Protein AF-A0A1A8QMN6-F1 (afdb_monomer)

Solvent-accessible surface area (backbone atoms only — not comparable to full-atom values): 5888 Å² total; per-residue (Å²): 118,50,73,66,52,45,100,84,66,49,68,53,93,74,78,41,60,30,78,70,98,62,76,68,51,35,44,33,40,38,95,79,24,39,41,38,32,19,57,36,27,39,39,33,19,32,71,66,48,69,42,74,75,46,75,47,79,43,82,63,33,36,42,45,80,48,93,54,98,47,44,38,32,43,34,37,36,43,62,92,42,85,84,57,81,68,48,79,40,82,75,51,66,46,76,44,82,49,80,57,136

Organism: NCBI:txid451742

Mean predicted aligned error: 7.2 Å

Foldseek 3Di:
DDWDADPVRHGDPLTLDADDPAPWFWWFDDPQWIWTFDQFWIFIAHDSRPRTPDIDGHPQKGWDFDDDDFWGKIWIDGPVCPPDDIDIDTDGTTPDIDGDD

pLDDT: mean 83.18, std 11.39, range [50.19, 96.38]

Secondary structure (DSSP, 8-state):
-EE-B-TTSPBPSS--EE--SS-EEEEEEETTEEEEEETTEEEEE-GGGTSEEEEEE-TTEEEEEEP-SSEEEEEEEETTBTTSPPEEEEEEE-SEEEE--

Sequence (101 aa):
SVQMVGLNGEQKLNRHEATFSYDVESVVYAEDTLLVVWRHGWQRRGKGFTEVLEEKTDKKKVYRMVKSDRTIVLETHQTTDQTGLSNLYLLEKAETYVQLP

Nearest PDB structures (foldseek):
  8eec-assembly1_A  TM=8.947E-01  e=3.615E-04  Homo sapiens
  7moa-assembly1_E  TM=5.994E-01  e=8.957E-01  Homo sapiens
  4k3j-assembly1_B  TM=5.287E-01  e=6.891E-01  Homo sapiens
  5njk-assembly3_C  TM=4.956E-01  e=8.065E-01  Homo sapiens
  9cpc-assembly1_1S  TM=4.366E-01  e=1.967E+00  Sus scrofa

Radius of gyration: 14.25 Å; Cα contacts (8 Å, |Δi|>4): 210; chains: 1; bounding box: 38×28×33 Å

Structure (mmCIF, N/CA/C/O backbone):
data_AF-A0A1A8QMN6-F1
#
_entry.id   AF-A0A1A8QMN6-F1
#
loop_
_atom_site.group_PDB
_atom_site.id
_atom_site.type_symbol
_atom_site.label_atom_id
_atom_site.label_alt_id
_atom_site.label_comp_id
_atom_site.label_asym_id
_atom_site.label_entity_id
_atom_site.label_seq_id
_atom_site.pdbx_PDB_ins_code
_atom_site.Cartn_x
_atom_site.Cartn_y
_atom_site.Cartn_z
_atom_site.occupancy
_atom_site.B_iso_or_equiv
_atom_site.auth_seq_id
_atom_site.auth_comp_id
_atom_site.auth_asym_id
_atom_site.auth_atom_id
_atom_site.pdbx_PDB_model_num
ATOM 1 N N . SER A 1 1 ? -9.450 11.202 -1.934 1.00 66.31 1 SER A N 1
ATOM 2 C CA . SER A 1 1 ? -9.314 10.894 -0.497 1.00 66.31 1 SER A CA 1
ATOM 3 C C . SER A 1 1 ? -9.968 9.552 -0.228 1.00 66.31 1 SER A C 1
ATOM 5 O O . SER A 1 1 ? -10.836 9.151 -0.996 1.00 66.31 1 SER A O 1
ATOM 7 N N . VAL A 1 2 ? -9.532 8.841 0.811 1.00 70.88 2 VAL A N 1
ATOM 8 C CA . VAL A 1 2 ? -10.167 7.601 1.286 1.00 70.88 2 VAL A CA 1
ATOM 9 C C . VAL A 1 2 ? -10.882 7.901 2.597 1.00 70.88 2 VAL A C 1
ATOM 11 O O . VAL A 1 2 ? -10.312 8.539 3.482 1.00 70.88 2 VAL A O 1
ATOM 14 N N . GLN A 1 3 ? -12.134 7.457 2.700 1.00 74.31 3 GLN A N 1
ATOM 15 C CA . GLN A 1 3 ? -12.990 7.646 3.868 1.00 74.31 3 GLN A CA 1
ATOM 16 C C . GLN A 1 3 ? -13.493 6.287 4.344 1.00 74.31 3 GLN A C 1
ATOM 18 O O . GLN A 1 3 ? -13.992 5.498 3.541 1.00 74.31 3 GLN A O 1
ATOM 23 N N . MET A 1 4 ? -13.385 6.019 5.646 1.00 73.94 4 MET A N 1
ATOM 24 C CA . MET A 1 4 ? -14.027 4.844 6.231 1.00 73.94 4 MET A CA 1
ATOM 25 C C . MET A 1 4 ? -15.494 5.125 6.537 1.00 73.94 4 MET A C 1
ATOM 27 O O . MET A 1 4 ? -15.834 6.080 7.238 1.00 73.94 4 MET A O 1
ATOM 31 N N . VAL A 1 5 ? -16.358 4.249 6.035 1.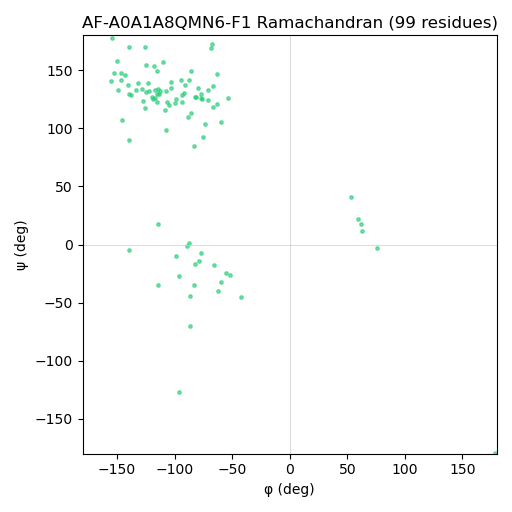00 75.88 5 VAL A N 1
ATOM 32 C CA . VAL A 1 5 ? -17.807 4.292 6.237 1.00 75.88 5 VAL A CA 1
ATOM 33 C C . VAL A 1 5 ? -18.292 2.966 6.810 1.00 75.88 5 VAL A C 1
ATOM 35 O O . VAL A 1 5 ? -17.656 1.926 6.639 1.00 75.88 5 VAL A O 1
ATOM 38 N N . GLY A 1 6 ? -19.413 2.997 7.528 1.00 74.38 6 GLY A N 1
ATOM 39 C CA . GLY A 1 6 ? -20.101 1.777 7.938 1.00 74.38 6 GLY A CA 1
ATOM 40 C C . GLY A 1 6 ? -20.702 1.034 6.742 1.00 74.38 6 GLY A C 1
ATOM 41 O O . GLY A 1 6 ? -20.768 1.564 5.635 1.00 74.38 6 GLY A O 1
ATOM 42 N N . LEU A 1 7 ? -21.224 -0.173 6.983 1.00 78.00 7 LEU A N 1
ATOM 43 C CA . LEU A 1 7 ? -21.927 -0.970 5.961 1.00 78.00 7 LEU A CA 1
ATOM 44 C C . LEU A 1 7 ? -23.099 -0.213 5.311 1.00 78.00 7 LEU A C 1
ATOM 46 O O . LEU A 1 7 ? -23.470 -0.491 4.177 1.00 78.00 7 LEU A O 1
ATOM 50 N N . ASN A 1 8 ? -23.644 0.772 6.021 1.00 82.94 8 ASN A N 1
ATOM 51 C CA . ASN A 1 8 ? -24.771 1.595 5.595 1.00 82.94 8 ASN A CA 1
ATOM 52 C C . ASN A 1 8 ? -24.322 2.822 4.775 1.00 82.94 8 ASN A C 1
ATOM 54 O O . ASN A 1 8 ? -25.144 3.666 4.437 1.00 82.94 8 ASN A O 1
ATOM 58 N N . GLY A 1 9 ? -23.015 2.983 4.533 1.00 72.88 9 GLY A N 1
ATOM 59 C CA . GLY A 1 9 ? -22.428 4.178 3.920 1.00 72.88 9 GLY A CA 1
ATOM 60 C C . GLY A 1 9 ? -22.321 5.386 4.858 1.00 72.88 9 GLY A C 1
ATOM 61 O O . GLY A 1 9 ? -21.759 6.409 4.477 1.00 72.88 9 GLY A O 1
ATOM 62 N N . GLU A 1 10 ? -22.815 5.284 6.094 1.00 77.88 10 GLU A N 1
ATOM 63 C CA . GLU A 1 10 ? -22.714 6.357 7.082 1.00 77.88 10 GLU A CA 1
ATOM 64 C C . GLU A 1 10 ? -21.275 6.515 7.583 1.00 77.88 10 GLU A C 1
ATOM 66 O O . GLU A 1 10 ? -20.607 5.548 7.969 1.00 77.88 10 GLU A O 1
ATOM 71 N N . GLN A 1 11 ? -20.799 7.757 7.618 1.00 66.69 11 GLN A N 1
ATOM 72 C CA . GLN A 1 11 ? -19.532 8.092 8.256 1.00 66.69 11 GLN A CA 1
ATOM 73 C C . GLN A 1 11 ? -19.689 7.968 9.775 1.00 66.69 11 GLN A C 1
ATOM 75 O O . GLN A 1 11 ? -20.546 8.619 10.375 1.00 66.69 11 GLN A O 1
ATOM 80 N N . LYS A 1 12 ? -18.847 7.157 10.425 1.00 60.25 12 LYS A N 1
ATOM 81 C CA . LYS A 1 12 ? -18.787 7.146 11.893 1.00 60.25 12 LYS A CA 1
ATOM 82 C C . LYS A 1 12 ? -18.311 8.517 12.393 1.00 60.25 12 LYS A C 1
ATOM 84 O O . LYS A 1 12 ? -17.474 9.153 11.760 1.00 60.25 12 LYS A O 1
ATOM 89 N N . LEU A 1 13 ? -18.804 8.946 13.562 1.00 50.19 13 LEU A N 1
ATOM 90 C CA . LEU A 1 13 ? -18.458 10.235 14.193 1.00 50.19 13 LEU A CA 1
ATOM 91 C C . LEU A 1 13 ? -16.939 10.464 14.333 1.00 50.19 13 LEU A C 1
ATOM 93 O O . LEU A 1 13 ? -16.479 11.603 14.361 1.00 50.19 13 LEU A O 1
ATOM 97 N N . ASN A 1 14 ? -16.164 9.380 14.400 1.00 58.09 14 ASN A N 1
ATOM 98 C CA . ASN A 1 14 ? -14.711 9.411 14.377 1.00 58.09 14 ASN A CA 1
ATOM 99 C C . ASN A 1 14 ? -14.232 9.483 12.917 1.00 58.09 14 ASN A C 1
ATOM 101 O O . ASN A 1 14 ? -13.994 8.460 12.275 1.00 58.09 14 ASN A O 1
ATOM 105 N N . ARG A 1 15 ? -14.169 10.703 12.368 1.00 63.06 15 ARG A N 1
ATOM 106 C CA . ARG A 1 15 ? -13.700 10.961 10.998 1.00 63.06 15 ARG A CA 1
ATOM 107 C C . ARG A 1 15 ? -12.264 10.463 10.841 1.00 63.06 15 ARG A C 1
ATOM 109 O O . ARG A 1 15 ? -11.329 11.090 11.332 1.00 63.06 15 ARG A O 1
ATOM 116 N N . HIS A 1 16 ? -12.084 9.348 10.148 1.00 69.25 16 HIS A N 1
ATOM 117 C CA . HIS A 1 16 ? -10.776 8.916 9.671 1.00 69.25 16 HIS A CA 1
ATOM 118 C C . HIS A 1 16 ? -10.749 9.120 8.159 1.00 69.25 16 HIS A C 1
ATOM 120 O O . HIS A 1 16 ? -11.325 8.340 7.397 1.00 69.25 16 HIS A O 1
ATOM 126 N N . GLU A 1 17 ? -10.150 10.235 7.746 1.00 72.44 17 GLU A N 1
ATOM 127 C CA . GLU A 1 17 ? -9.981 10.617 6.349 1.00 72.44 17 GLU A CA 1
ATOM 128 C C . GLU A 1 17 ? -8.492 10.633 6.013 1.00 72.44 17 GLU A C 1
ATOM 130 O O . GLU A 1 17 ? -7.691 11.257 6.709 1.00 72.44 17 GLU A O 1
ATOM 135 N N . ALA A 1 18 ? -8.137 9.955 4.924 1.00 79.25 18 ALA A N 1
ATOM 136 C CA . ALA A 1 18 ? -6.778 9.923 4.415 1.00 79.25 18 ALA A CA 1
ATOM 137 C C . ALA A 1 18 ? -6.709 10.591 3.040 1.00 79.25 18 ALA A C 1
ATOM 139 O O . ALA A 1 18 ? -7.380 10.195 2.079 1.00 79.25 18 ALA A O 1
ATOM 140 N N . THR A 1 19 ? -5.859 11.605 2.931 1.00 83.12 19 THR A N 1
ATOM 141 C CA . THR A 1 19 ? -5.470 12.226 1.662 1.00 83.12 19 THR A CA 1
ATOM 142 C C . THR A 1 19 ? -4.083 11.746 1.259 1.00 83.12 19 THR A C 1
ATOM 144 O O . THR A 1 19 ? -3.188 11.607 2.099 1.00 83.12 19 THR A O 1
ATOM 147 N N . PHE A 1 20 ? -3.904 11.495 -0.035 1.00 82.44 20 PHE A N 1
ATOM 148 C CA . PHE A 1 20 ? -2.656 11.008 -0.612 1.00 82.44 20 PHE A CA 1
ATOM 149 C C . PHE A 1 20 ? -2.193 11.976 -1.691 1.00 82.44 20 PHE A C 1
ATOM 151 O O . PHE A 1 20 ? -3.005 12.468 -2.470 1.00 82.44 20 PHE A O 1
ATOM 158 N N . SER A 1 21 ? -0.889 12.232 -1.722 1.00 86.25 21 SER A N 1
ATOM 159 C CA . SER A 1 21 ? -0.248 13.087 -2.730 1.00 86.25 21 SER A CA 1
ATOM 160 C C . SER A 1 21 ? 0.195 12.306 -3.973 1.00 86.25 21 SER A C 1
ATOM 162 O O . SER A 1 21 ? 0.765 12.890 -4.889 1.00 86.25 21 SER A O 1
ATOM 164 N N . TYR A 1 22 ? -0.025 10.990 -3.983 1.00 89.88 22 TYR A N 1
ATOM 165 C CA . TYR A 1 22 ? 0.359 10.074 -5.051 1.00 89.88 22 TYR A CA 1
ATOM 166 C C . TYR A 1 22 ? -0.878 9.561 -5.786 1.00 89.88 22 TYR A C 1
ATOM 168 O O . TYR A 1 22 ? -1.973 9.538 -5.222 1.00 89.88 22 TYR A O 1
ATOM 176 N N . ASP A 1 23 ? -0.679 9.117 -7.024 1.00 91.31 23 ASP A N 1
ATOM 177 C CA . ASP A 1 23 ? -1.700 8.404 -7.788 1.00 91.31 23 ASP A CA 1
ATOM 178 C C . ASP A 1 23 ? -1.806 6.968 -7.259 1.00 91.31 23 ASP A C 1
ATOM 180 O O . ASP A 1 23 ? -0.984 6.105 -7.571 1.00 91.31 23 ASP A O 1
ATOM 184 N N . VAL A 1 24 ? -2.723 6.768 -6.313 1.00 92.31 24 VAL A N 1
ATOM 185 C CA . VAL A 1 24 ? -2.857 5.517 -5.562 1.00 92.31 24 VAL A CA 1
ATOM 186 C C . VAL A 1 24 ? -3.531 4.462 -6.430 1.00 92.31 24 VAL A C 1
ATOM 188 O O . VAL A 1 24 ? -4.654 4.652 -6.880 1.00 92.31 24 VAL A O 1
ATOM 191 N N . GLU A 1 25 ? -2.882 3.311 -6.569 1.00 92.50 25 GLU A N 1
ATOM 192 C CA . GLU A 1 25 ? -3.390 2.170 -7.338 1.00 92.50 25 GLU A CA 1
ATOM 193 C C . GLU A 1 25 ? -4.099 1.143 -6.440 1.00 92.50 25 GLU A C 1
ATOM 195 O O . GLU A 1 25 ? -4.966 0.388 -6.883 1.00 92.50 25 GLU A O 1
ATOM 200 N N . SER A 1 26 ? -3.730 1.050 -5.159 1.00 90.56 26 SER A N 1
ATOM 201 C CA . SER A 1 26 ? -4.332 0.086 -4.228 1.00 90.56 26 SER A CA 1
ATOM 202 C C . SER A 1 26 ? -4.276 0.556 -2.781 1.00 90.56 26 SER A C 1
ATOM 204 O O . SER A 1 26 ? -3.315 1.204 -2.360 1.00 90.56 26 SER A O 1
ATOM 206 N N . VAL A 1 27 ? -5.295 0.174 -2.006 1.00 89.88 27 VAL A N 1
ATOM 207 C CA . VAL A 1 27 ? -5.378 0.438 -0.565 1.00 89.88 27 VAL A CA 1
ATOM 208 C C . VAL A 1 27 ? -5.794 -0.836 0.161 1.00 89.88 27 VAL A C 1
ATOM 210 O O . VAL A 1 27 ? -6.744 -1.515 -0.228 1.00 89.88 27 VAL A O 1
ATOM 213 N N . VAL A 1 28 ? -5.083 -1.159 1.235 1.00 87.75 28 VAL A N 1
ATOM 214 C CA . VAL A 1 28 ? -5.340 -2.338 2.062 1.00 87.75 28 VAL A CA 1
ATOM 215 C C . VAL A 1 28 ? -5.440 -1.917 3.515 1.00 87.75 28 VAL A C 1
ATOM 217 O O . VAL A 1 28 ? -4.598 -1.162 3.993 1.00 87.75 28 VAL A O 1
ATOM 220 N N . TYR A 1 29 ? -6.462 -2.411 4.208 1.00 86.25 29 TYR A N 1
ATOM 221 C CA . TYR A 1 29 ? -6.625 -2.208 5.642 1.00 86.25 29 TYR A CA 1
ATOM 222 C C . TYR A 1 29 ? -6.309 -3.511 6.381 1.00 86.25 29 TYR A C 1
ATOM 224 O O . TYR A 1 29 ? -6.911 -4.556 6.100 1.00 86.25 29 TYR A O 1
ATOM 232 N N . ALA A 1 30 ? -5.341 -3.447 7.293 1.00 83.25 30 ALA A N 1
ATOM 233 C CA . ALA A 1 30 ? -4.939 -4.559 8.145 1.00 83.25 30 ALA A CA 1
ATOM 234 C C . ALA A 1 30 ? -4.295 -4.037 9.433 1.00 83.25 30 ALA A C 1
ATOM 236 O O . ALA A 1 30 ? -3.552 -3.056 9.402 1.00 83.25 30 ALA A O 1
ATOM 237 N N . GLU A 1 31 ? -4.591 -4.696 10.554 1.00 84.56 31 GLU A N 1
ATOM 238 C CA . GLU A 1 31 ? -3.999 -4.399 11.867 1.00 84.56 31 GLU A CA 1
ATOM 239 C C . GLU A 1 31 ? -4.126 -2.919 12.287 1.00 84.56 31 GLU A C 1
ATOM 241 O O . GLU A 1 31 ? -3.188 -2.329 12.811 1.00 84.56 31 GLU A O 1
ATOM 246 N N . ASP A 1 32 ? -5.286 -2.298 12.035 1.00 84.06 32 ASP A N 1
ATOM 247 C CA . ASP A 1 32 ? -5.543 -0.864 12.300 1.00 84.06 32 ASP A CA 1
ATOM 248 C C . ASP A 1 32 ? -4.631 0.100 11.508 1.00 84.06 32 ASP A C 1
ATOM 250 O O . ASP A 1 32 ? -4.519 1.288 11.814 1.00 84.06 32 ASP A O 1
ATOM 254 N N . THR A 1 33 ? -4.000 -0.399 10.441 1.00 88.75 33 THR A N 1
ATOM 255 C CA . THR A 1 33 ? -3.181 0.390 9.518 1.00 88.75 33 THR A CA 1
ATOM 256 C C . THR A 1 33 ? -3.749 0.382 8.101 1.00 88.75 33 THR A C 1
ATOM 258 O O . THR A 1 33 ? -4.428 -0.554 7.672 1.00 88.75 33 THR A O 1
ATOM 261 N N . LEU A 1 34 ? -3.446 1.439 7.346 1.00 90.38 34 LEU A N 1
ATOM 262 C CA . LEU A 1 34 ? -3.660 1.497 5.903 1.00 90.38 34 LEU A CA 1
ATOM 263 C C . LEU A 1 34 ? -2.335 1.338 5.169 1.00 90.38 34 LEU A C 1
ATOM 265 O O . LEU A 1 34 ? -1.450 2.179 5.302 1.00 90.38 34 LEU A O 1
ATOM 269 N N . LEU A 1 35 ? -2.226 0.311 4.335 1.00 91.62 35 LEU A N 1
ATOM 270 C CA . LEU A 1 35 ? -1.175 0.195 3.334 1.00 91.62 35 LEU A CA 1
ATOM 271 C C . LEU A 1 35 ? -1.679 0.759 2.009 1.00 91.62 35 LEU A C 1
ATOM 273 O O . LEU A 1 35 ? -2.684 0.311 1.461 1.00 91.62 35 LEU A O 1
ATOM 277 N N . VAL A 1 36 ? -0.957 1.736 1.487 1.00 93.06 36 VAL A N 1
ATOM 278 C CA . VAL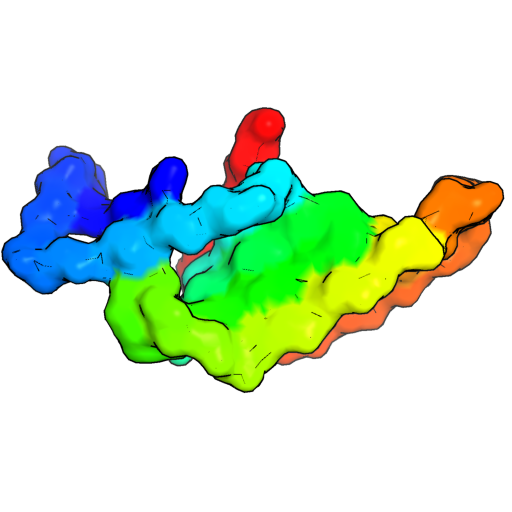 A 1 36 ? -1.310 2.479 0.282 1.00 93.06 36 VAL A CA 1
ATOM 279 C C . VAL A 1 36 ? -0.197 2.263 -0.720 1.00 93.06 36 VAL A C 1
ATOM 281 O O . VAL A 1 36 ? 0.964 2.483 -0.388 1.00 93.06 36 VAL A O 1
ATOM 284 N N . VAL A 1 37 ? -0.535 1.823 -1.926 1.00 94.19 37 VAL A N 1
ATOM 285 C CA . VAL A 1 37 ? 0.438 1.476 -2.966 1.00 94.19 37 VAL A CA 1
ATOM 286 C C . VAL A 1 37 ? 0.162 2.314 -4.205 1.00 94.19 37 VAL A C 1
ATOM 288 O O . VAL A 1 37 ? -0.979 2.427 -4.649 1.00 94.19 37 VAL A O 1
ATOM 291 N N . TRP A 1 38 ? 1.216 2.907 -4.752 1.00 95.62 38 TRP A N 1
ATOM 292 C CA . TRP A 1 38 ? 1.231 3.569 -6.055 1.00 95.62 38 TRP A CA 1
ATOM 293 C C . TRP A 1 38 ? 2.354 2.965 -6.889 1.00 95.62 38 TRP A C 1
ATOM 295 O O . TRP A 1 38 ? 3.231 2.276 -6.365 1.00 95.62 38 TRP A O 1
ATOM 305 N N . ARG A 1 39 ? 2.391 3.289 -8.182 1.00 94.56 39 ARG A N 1
ATOM 306 C CA . ARG A 1 39 ? 3.333 2.689 -9.131 1.00 94.56 39 ARG A CA 1
ATOM 307 C C . ARG A 1 39 ? 4.762 2.528 -8.612 1.00 94.56 39 ARG A C 1
ATOM 309 O O . ARG A 1 39 ? 5.375 1.493 -8.818 1.00 94.56 39 ARG A O 1
ATOM 316 N N . HIS A 1 40 ? 5.312 3.549 -7.958 1.00 96.38 40 HIS A N 1
ATOM 317 C CA . HIS A 1 40 ? 6.726 3.608 -7.571 1.00 96.38 40 HIS A CA 1
ATOM 318 C C . HIS A 1 40 ? 6.954 3.588 -6.065 1.00 96.38 40 HIS A C 1
ATOM 320 O O . HIS A 1 40 ? 8.032 3.973 -5.605 1.00 96.38 40 HIS A O 1
ATOM 326 N N . GLY A 1 41 ? 5.964 3.161 -5.289 1.00 95.94 41 GLY A N 1
ATOM 327 C CA . GLY A 1 41 ? 6.131 3.126 -3.855 1.00 95.94 41 GLY A CA 1
ATOM 328 C C . GLY A 1 41 ? 4.915 2.665 -3.087 1.00 95.94 41 GLY A C 1
ATOM 329 O O . GLY A 1 41 ? 3.874 2.310 -3.634 1.00 95.94 41 GLY A O 1
ATOM 330 N N . TRP A 1 42 ? 5.081 2.661 -1.779 1.00 95.44 42 TRP A N 1
ATOM 331 C CA . TRP A 1 42 ? 4.014 2.367 -0.850 1.00 95.44 42 TRP A CA 1
ATOM 332 C C . TRP A 1 42 ? 4.234 3.120 0.458 1.00 95.44 42 TRP A C 1
ATOM 334 O O . T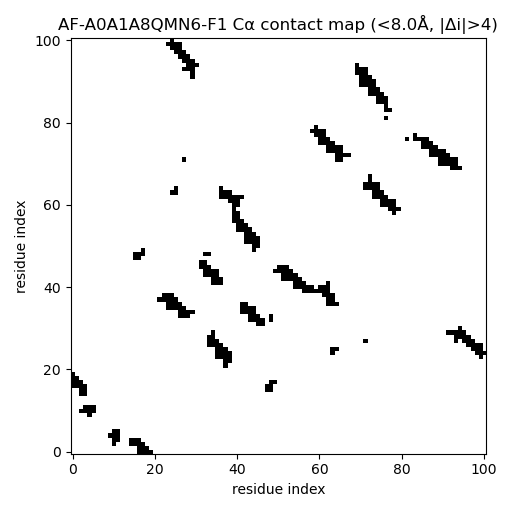RP A 1 42 ? 5.352 3.522 0.788 1.00 95.44 42 TRP A O 1
A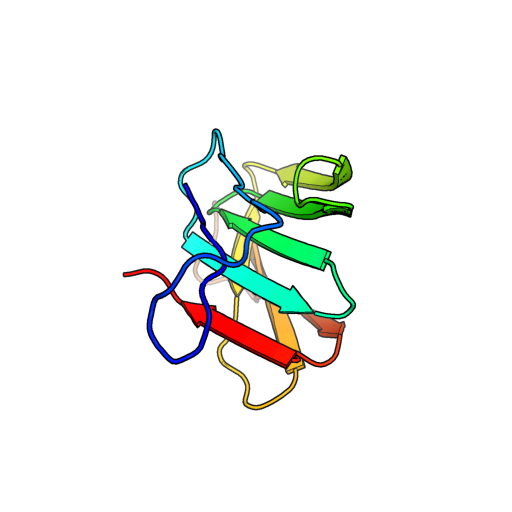TOM 344 N N . GLN A 1 43 ? 3.152 3.314 1.201 1.00 94.81 43 GLN A N 1
ATOM 345 C CA . GLN A 1 43 ? 3.142 3.984 2.491 1.00 94.81 43 GLN A CA 1
ATOM 346 C C . GLN A 1 43 ? 2.194 3.240 3.428 1.00 94.81 43 GLN A C 1
ATOM 348 O O . GLN A 1 43 ? 1.045 2.979 3.069 1.00 94.81 43 GLN A O 1
ATOM 353 N N . ARG A 1 44 ? 2.670 2.909 4.627 1.00 92.81 44 ARG A N 1
ATOM 354 C CA . ARG A 1 44 ? 1.860 2.361 5.713 1.00 92.81 44 ARG A CA 1
ATOM 355 C C . ARG A 1 44 ? 1.509 3.484 6.678 1.00 92.81 44 ARG A C 1
ATOM 357 O O . ARG A 1 44 ? 2.396 4.178 7.178 1.00 92.81 44 ARG A O 1
ATOM 364 N N . ARG A 1 45 ? 0.217 3.661 6.938 1.00 92.44 45 ARG A N 1
ATOM 365 C CA . ARG A 1 45 ? -0.309 4.667 7.858 1.00 92.44 45 ARG A CA 1
ATOM 366 C C . ARG A 1 45 ? -0.973 4.034 9.062 1.00 92.44 45 ARG A C 1
ATOM 368 O O . ARG A 1 45 ? -1.777 3.127 8.894 1.00 92.44 45 ARG A O 1
ATOM 375 N N . GLY A 1 46 ? -0.649 4.544 10.240 1.00 89.38 46 GLY A N 1
ATOM 376 C CA . GLY A 1 46 ? -1.192 4.103 11.517 1.00 89.38 46 GLY A CA 1
ATOM 377 C C . GLY A 1 46 ? -2.362 4.964 11.973 1.00 89.38 46 GLY A C 1
ATOM 378 O O . GLY A 1 46 ? -3.327 5.189 11.233 1.00 89.38 46 GLY A O 1
ATOM 379 N N . LYS A 1 47 ? -2.257 5.473 13.205 1.00 82.75 47 LYS A N 1
ATOM 380 C CA . LYS A 1 47 ? -3.357 6.095 13.944 1.00 82.75 47 LYS A CA 1
ATOM 381 C C . LYS A 1 47 ? -4.026 7.220 13.152 1.00 82.75 47 LYS A C 1
ATOM 383 O O . LYS A 1 47 ? -3.381 8.165 12.697 1.00 82.75 47 LYS A O 1
ATOM 388 N N . GLY A 1 48 ? -5.349 7.122 13.007 1.00 78.62 48 GLY A N 1
ATOM 389 C CA . GLY A 1 48 ? -6.162 8.119 12.302 1.00 78.62 48 GLY A CA 1
ATOM 390 C C . GLY A 1 48 ? -5.836 8.272 10.812 1.00 78.62 48 GLY A C 1
ATOM 391 O O . GLY A 1 48 ? -6.293 9.234 10.202 1.00 78.62 48 GLY A O 1
ATOM 392 N N . PHE A 1 49 ? -5.052 7.355 10.234 1.00 83.06 49 PHE A N 1
ATOM 393 C CA . PHE A 1 49 ? -4.636 7.333 8.827 1.00 83.06 49 PHE A CA 1
ATOM 394 C C . PHE A 1 49 ? -3.856 8.560 8.346 1.00 83.06 49 PHE A C 1
ATOM 396 O O . PHE A 1 49 ? -3.780 8.842 7.142 1.00 83.06 49 PHE A O 1
ATOM 403 N N . THR A 1 50 ? -3.253 9.281 9.286 1.00 83.69 50 THR A N 1
ATOM 404 C CA . THR A 1 50 ? -2.406 10.450 9.029 1.00 83.69 50 THR A CA 1
ATOM 405 C C . THR A 1 50 ? -0.962 10.196 9.432 1.00 83.69 50 THR A C 1
ATOM 407 O O . THR A 1 50 ? -0.053 10.664 8.752 1.00 83.69 50 THR A O 1
ATOM 410 N N . GLU A 1 51 ? -0.745 9.423 10.497 1.00 90.31 51 GLU A N 1
ATOM 411 C CA . GLU A 1 51 ? 0.582 9.008 10.935 1.00 90.31 51 GLU A CA 1
ATOM 412 C C . GLU A 1 51 ? 1.210 8.068 9.905 1.00 90.31 51 GLU A C 1
ATOM 414 O O . GLU A 1 51 ? 0.678 6.993 9.642 1.00 90.31 51 GLU A O 1
ATOM 419 N N . VAL A 1 52 ? 2.343 8.465 9.329 1.00 92.38 52 VAL A N 1
ATOM 420 C CA . VAL A 1 52 ? 3.132 7.615 8.433 1.00 92.38 52 VAL A CA 1
ATOM 421 C C . VAL A 1 52 ? 4.071 6.764 9.281 1.00 92.38 52 VAL A C 1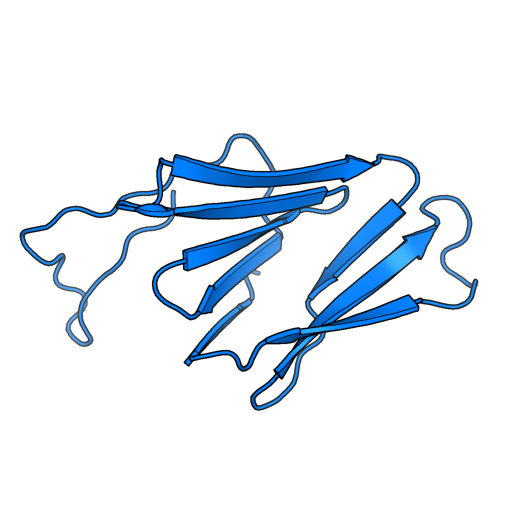
ATOM 423 O O . VAL A 1 52 ? 4.977 7.299 9.913 1.00 92.38 52 VAL A O 1
ATOM 426 N N . LEU A 1 53 ? 3.848 5.451 9.291 1.00 93.88 53 LEU A N 1
ATOM 427 C CA . LEU A 1 53 ? 4.680 4.489 10.018 1.00 93.88 53 LEU A CA 1
ATOM 428 C C . LEU A 1 53 ? 5.868 4.040 9.168 1.00 93.88 53 LEU A C 1
ATOM 430 O O . LEU A 1 53 ? 6.999 3.987 9.643 1.00 93.88 53 LEU A O 1
ATOM 434 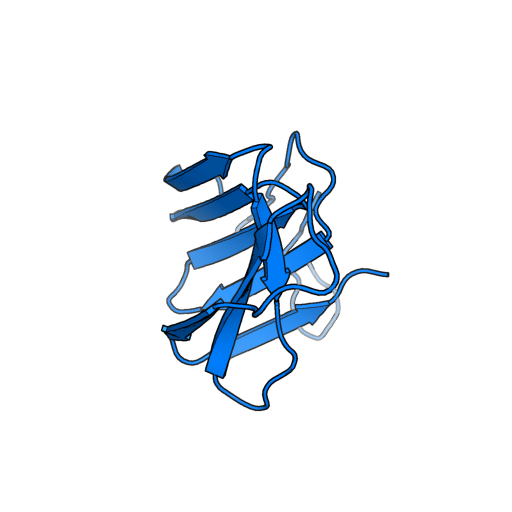N N . GLU A 1 54 ? 5.608 3.743 7.895 1.00 93.56 54 GLU A N 1
ATOM 435 C CA . GLU A 1 54 ? 6.618 3.299 6.938 1.00 93.56 54 GLU A CA 1
ATOM 436 C C . GLU A 1 54 ? 6.324 3.882 5.557 1.00 93.56 54 GLU A C 1
ATOM 438 O O . GLU A 1 54 ? 5.167 4.031 5.158 1.00 93.56 54 GLU A O 1
ATOM 443 N N . GLU A 1 55 ? 7.372 4.191 4.800 1.00 94.88 55 GLU A N 1
ATOM 444 C CA . GLU A 1 55 ? 7.255 4.657 3.423 1.00 94.88 55 GLU A CA 1
ATOM 445 C C . GLU A 1 55 ? 8.439 4.174 2.593 1.00 94.88 55 GLU A C 1
ATOM 447 O O . GLU A 1 55 ? 9.591 4.182 3.037 1.00 94.88 55 GLU A O 1
ATOM 452 N N . LYS A 1 56 ? 8.156 3.808 1.344 1.00 95.06 56 LYS A N 1
ATOM 453 C CA . LYS A 1 56 ? 9.178 3.511 0.352 1.00 95.06 56 LYS A CA 1
ATOM 454 C C . LYS A 1 56 ? 8.803 4.103 -0.992 1.00 95.06 56 LYS A C 1
ATOM 456 O O . LYS A 1 56 ? 7.741 3.804 -1.518 1.00 95.06 56 LYS A O 1
ATOM 461 N N . THR A 1 57 ? 9.738 4.841 -1.585 1.00 96.00 57 THR A N 1
ATOM 462 C CA . THR A 1 57 ? 9.636 5.335 -2.960 1.00 96.00 57 THR A CA 1
ATOM 463 C C . THR A 1 57 ? 10.890 4.954 -3.736 1.00 96.00 57 THR A C 1
ATOM 465 O O . THR A 1 57 ? 11.999 5.308 -3.345 1.00 96.00 57 THR A O 1
ATOM 468 N N . ASP A 1 58 ? 10.727 4.248 -4.852 1.00 95.56 58 ASP A N 1
ATOM 469 C CA . ASP A 1 58 ? 11.812 3.890 -5.763 1.00 95.56 58 ASP A CA 1
ATOM 470 C C . ASP A 1 58 ? 11.305 3.884 -7.210 1.00 95.56 58 ASP A C 1
ATOM 472 O O . ASP A 1 58 ? 10.605 2.968 -7.634 1.00 95.56 58 ASP A O 1
ATOM 476 N N . LYS A 1 59 ? 11.705 4.892 -7.996 1.00 94.38 59 LYS A N 1
ATOM 477 C CA . LYS A 1 59 ? 11.295 5.039 -9.406 1.00 94.38 59 LYS A CA 1
ATOM 478 C C . LYS A 1 59 ? 11.835 3.933 -10.321 1.00 94.38 59 LYS A C 1
ATOM 480 O O . LYS A 1 59 ? 11.325 3.751 -11.428 1.00 94.38 59 LYS A O 1
ATOM 485 N N . LYS A 1 60 ? 12.863 3.194 -9.887 1.00 94.06 60 LYS A N 1
ATOM 486 C CA . LYS A 1 60 ? 13.403 2.054 -10.643 1.00 94.06 60 LYS A CA 1
ATOM 487 C C . LYS A 1 60 ? 12.548 0.804 -10.485 1.00 94.06 60 LYS A C 1
ATOM 489 O O . LYS A 1 60 ? 12.723 -0.133 -11.257 1.00 94.06 60 LYS A O 1
ATOM 494 N N . LYS A 1 61 ? 11.639 0.786 -9.510 1.00 93.94 61 LYS A N 1
ATOM 495 C CA . LYS A 1 61 ? 10.761 -0.345 -9.244 1.00 93.94 61 LYS A CA 1
ATOM 496 C C . LYS A 1 61 ? 9.311 0.021 -9.483 1.00 93.94 61 LYS A C 1
ATOM 498 O O . LYS A 1 61 ? 8.890 1.158 -9.268 1.00 93.94 61 LYS A O 1
ATOM 503 N N . VAL A 1 62 ? 8.560 -0.984 -9.897 1.00 94.69 62 VAL A N 1
ATOM 504 C CA . VAL A 1 62 ? 7.108 -0.958 -9.876 1.00 94.69 62 VAL A CA 1
ATOM 505 C C . VAL A 1 62 ? 6.636 -1.797 -8.702 1.00 94.69 62 VAL A C 1
ATOM 507 O O . VAL A 1 62 ? 7.162 -2.890 -8.491 1.00 94.69 62 VAL A O 1
ATOM 510 N N . TYR A 1 63 ? 5.680 -1.276 -7.941 1.00 95.06 63 TYR A N 1
ATOM 511 C CA . TYR A 1 63 ? 5.041 -1.951 -6.816 1.00 95.06 63 TYR A CA 1
ATOM 512 C C . TYR A 1 63 ? 3.583 -2.211 -7.171 1.00 95.06 63 TYR A C 1
ATOM 514 O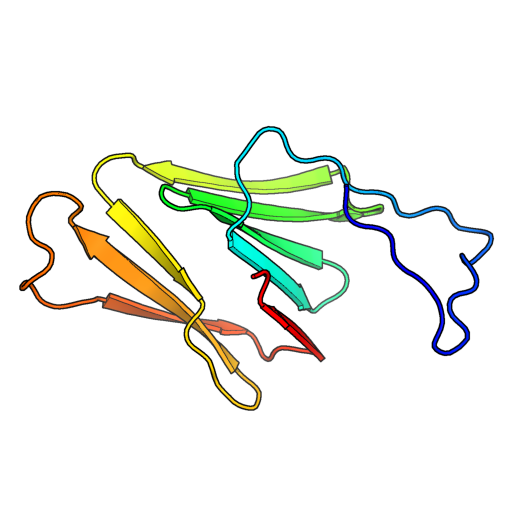 O . TYR A 1 63 ? 2.886 -1.296 -7.595 1.00 95.06 63 TYR A O 1
ATOM 522 N N . ARG A 1 64 ? 3.124 -3.452 -7.003 1.00 92.94 64 ARG A N 1
ATOM 523 C CA . ARG A 1 64 ? 1.745 -3.836 -7.316 1.00 92.94 64 ARG A CA 1
ATOM 524 C C . ARG A 1 64 ? 1.200 -4.792 -6.272 1.00 92.94 64 ARG A C 1
ATOM 526 O O . ARG A 1 64 ? 1.874 -5.741 -5.881 1.00 92.94 64 ARG A O 1
ATOM 533 N N . MET A 1 65 ? -0.044 -4.579 -5.861 1.00 92.81 65 MET A N 1
ATOM 534 C CA . MET A 1 65 ? -0.749 -5.548 -5.030 1.00 92.81 65 MET A CA 1
ATOM 535 C C . MET A 1 65 ? -1.247 -6.724 -5.874 1.00 92.81 65 MET A C 1
ATOM 537 O O . MET A 1 65 ? -1.955 -6.525 -6.860 1.00 92.81 65 MET A O 1
ATOM 541 N N . VAL A 1 66 ? -0.904 -7.951 -5.478 1.00 89.81 66 VAL A N 1
ATOM 542 C CA . VAL A 1 66 ? -1.403 -9.173 -6.122 1.00 89.81 66 VAL A CA 1
ATOM 543 C C . VAL A 1 66 ? -2.664 -9.633 -5.408 1.00 89.81 66 VAL A C 1
ATOM 545 O O . VAL A 1 66 ? -2.690 -9.764 -4.183 1.00 89.81 66 VAL A O 1
ATOM 548 N N . LYS A 1 67 ? -3.711 -9.913 -6.188 1.00 78.06 67 LYS A N 1
ATOM 549 C CA . LYS A 1 67 ? -4.968 -10.438 -5.661 1.00 78.06 67 LYS A CA 1
ATOM 550 C C . LYS A 1 67 ? -4.733 -11.806 -5.019 1.00 78.06 67 LYS A C 1
ATOM 552 O O . LYS A 1 67 ? -4.295 -12.745 -5.678 1.00 78.06 67 LYS A O 1
ATOM 557 N N . SER A 1 68 ? -5.056 -11.909 -3.739 1.00 77.56 68 SER A N 1
ATOM 558 C CA . SER A 1 68 ? -4.981 -13.135 -2.948 1.00 77.56 68 SER A CA 1
ATOM 559 C C . SER A 1 68 ? -6.116 -13.122 -1.927 1.00 77.56 68 SER A C 1
ATOM 561 O O . SER A 1 68 ? -6.520 -12.054 -1.471 1.00 77.56 68 SER A O 1
ATOM 563 N N . ASP A 1 69 ? -6.656 -14.293 -1.588 1.00 74.94 69 ASP A N 1
ATOM 564 C CA . ASP A 1 69 ? -7.886 -14.400 -0.790 1.00 74.94 69 ASP A CA 1
ATOM 565 C C . ASP A 1 69 ? -7.754 -13.796 0.609 1.00 74.94 69 ASP A C 1
ATOM 567 O O . ASP A 1 69 ? -8.695 -13.201 1.130 1.00 74.94 69 ASP A O 1
ATOM 571 N N . ARG A 1 70 ? -6.608 -14.006 1.260 1.00 73.56 70 ARG A N 1
ATOM 572 C CA . ARG A 1 70 ? -6.406 -13.626 2.668 1.00 73.56 70 ARG A CA 1
ATOM 573 C C . ARG A 1 70 ? -5.040 -13.030 2.951 1.00 73.56 70 ARG A C 1
ATOM 575 O O . ARG A 1 70 ? -4.805 -12.625 4.080 1.00 73.56 70 ARG A O 1
ATOM 582 N N . THR A 1 71 ? -4.135 -12.986 1.982 1.00 81.06 71 THR A N 1
ATOM 583 C CA . THR A 1 71 ? -2.756 -12.552 2.217 1.00 81.06 71 THR A CA 1
ATOM 584 C C . THR A 1 71 ? -2.461 -11.295 1.426 1.00 81.06 71 THR A C 1
ATOM 586 O O . THR A 1 71 ? -2.748 -11.218 0.237 1.00 81.06 71 THR A O 1
ATOM 589 N N . ILE A 1 72 ? -1.855 -10.319 2.087 1.00 84.62 72 ILE A N 1
ATOM 590 C CA . ILE A 1 72 ? -1.312 -9.124 1.459 1.00 84.62 72 ILE A CA 1
ATOM 591 C C . ILE A 1 72 ? -0.038 -9.545 0.732 1.00 84.62 72 ILE A C 1
ATOM 593 O O . ILE A 1 72 ? 0.993 -9.801 1.359 1.00 84.62 72 ILE A O 1
ATOM 597 N N . VAL A 1 73 ? -0.130 -9.655 -0.592 1.00 90.94 73 VAL A N 1
ATOM 598 C CA . VAL A 1 73 ? 1.001 -9.997 -1.455 1.00 90.94 73 VAL A CA 1
ATOM 599 C C . VAL A 1 73 ? 1.410 -8.760 -2.241 1.00 90.94 73 VAL A C 1
ATOM 601 O O . VAL A 1 73 ? 0.639 -8.257 -3.060 1.00 90.94 73 VAL A O 1
ATOM 604 N N . LEU A 1 74 ? 2.628 -8.283 -1.998 1.00 92.56 74 LEU A N 1
ATOM 605 C CA . LEU A 1 74 ? 3.227 -7.185 -2.745 1.00 92.56 74 LEU A CA 1
ATOM 606 C C . LEU A 1 74 ? 4.186 -7.753 -3.786 1.00 92.56 74 LEU A C 1
ATOM 608 O O . LEU A 1 74 ? 5.150 -8.442 -3.458 1.00 92.56 74 LEU A O 1
ATOM 612 N N . GLU A 1 75 ? 3.936 -7.444 -5.045 1.00 94.12 75 GLU A N 1
ATOM 613 C CA . GLU A 1 75 ? 4.836 -7.737 -6.146 1.00 94.12 75 GLU A CA 1
ATOM 614 C C . GLU A 1 75 ? 5.726 -6.535 -6.438 1.00 94.12 75 GLU A C 1
ATOM 616 O O . GLU A 1 75 ? 5.270 -5.388 -6.431 1.00 94.12 75 GLU A O 1
ATOM 621 N N . THR A 1 76 ? 6.994 -6.804 -6.755 1.00 93.94 76 THR A N 1
ATOM 622 C CA . THR A 1 76 ? 7.894 -5.793 -7.308 1.00 93.94 76 THR A CA 1
ATOM 623 C C . THR A 1 76 ? 8.638 -6.295 -8.536 1.00 93.94 76 THR A C 1
ATOM 625 O O . THR A 1 76 ? 9.156 -7.413 -8.527 1.00 93.94 76 THR A O 1
ATOM 628 N N . HIS A 1 77 ? 8.773 -5.441 -9.546 1.00 93.25 77 HIS A N 1
ATOM 629 C CA . HIS A 1 77 ? 9.623 -5.672 -10.718 1.00 93.25 77 HIS A CA 1
ATOM 630 C C . HIS A 1 77 ? 10.356 -4.382 -11.120 1.00 93.25 77 HIS A C 1
ATOM 632 O O . HIS A 1 77 ? 10.090 -3.309 -10.572 1.00 93.25 77 HIS A O 1
ATOM 638 N N . GLN A 1 78 ? 11.325 -4.476 -12.034 1.00 93.06 78 GLN A N 1
ATOM 639 C CA . GLN A 1 78 ? 12.091 -3.317 -12.504 1.00 93.06 78 GLN A CA 1
ATOM 640 C C . GLN A 1 78 ? 11.292 -2.527 -1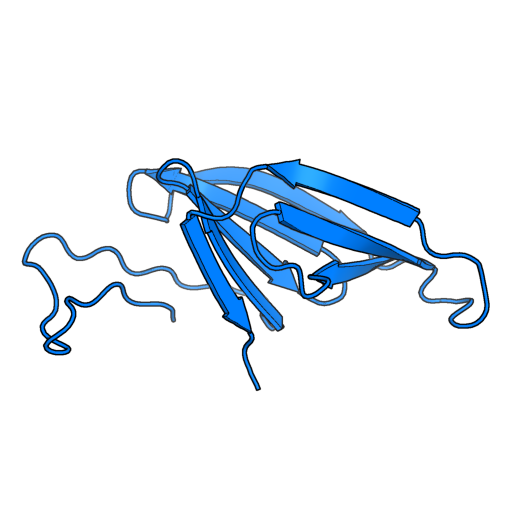3.542 1.00 93.06 78 GLN A C 1
ATOM 642 O O . GLN A 1 78 ? 10.775 -3.097 -14.496 1.00 93.06 78 GLN A O 1
ATOM 647 N N . THR A 1 79 ? 11.267 -1.200 -13.427 1.00 90.62 79 THR A N 1
ATOM 648 C CA . THR A 1 79 ? 10.592 -0.328 -14.403 1.00 90.62 79 THR A CA 1
ATOM 649 C C . THR A 1 79 ? 11.171 -0.493 -15.816 1.00 90.62 79 THR A C 1
ATOM 651 O O . THR A 1 79 ? 10.448 -0.358 -16.800 1.00 90.62 79 THR A O 1
ATOM 654 N N . THR A 1 80 ? 12.474 -0.778 -15.928 1.00 87.56 80 THR A N 1
ATOM 655 C CA . THR A 1 80 ? 13.192 -0.899 -17.209 1.00 87.56 80 THR A CA 1
ATOM 656 C C . THR A 1 80 ? 13.046 -2.260 -17.884 1.00 87.56 80 THR A C 1
ATOM 658 O O . THR A 1 80 ? 13.353 -2.366 -19.065 1.00 87.56 80 THR A O 1
ATOM 661 N N . ASP A 1 81 ? 12.609 -3.289 -17.157 1.00 83.19 81 ASP A N 1
ATOM 662 C CA . ASP A 1 81 ? 12.451 -4.646 -17.681 1.00 83.19 81 ASP A CA 1
ATOM 663 C C . ASP A 1 81 ? 11.161 -5.267 -17.137 1.00 83.19 81 ASP A C 1
ATOM 665 O O . ASP A 1 81 ? 11.136 -5.895 -16.079 1.00 83.19 81 ASP A O 1
ATOM 669 N N . GLN A 1 82 ? 10.078 -5.064 -17.888 1.00 71.19 82 GLN A N 1
ATOM 670 C CA . GLN A 1 82 ? 8.749 -5.597 -17.575 1.00 71.19 82 GLN A CA 1
ATOM 671 C C . GLN A 1 82 ? 8.610 -7.091 -17.912 1.00 71.19 82 GLN A C 1
ATOM 673 O O . GLN A 1 82 ? 7.587 -7.692 -17.598 1.00 71.19 82 GLN A O 1
ATOM 678 N N . THR A 1 83 ? 9.612 -7.686 -18.568 1.00 79.00 83 THR A N 1
ATOM 679 C CA . THR A 1 83 ? 9.647 -9.121 -18.898 1.00 79.00 83 THR A CA 1
ATOM 680 C C . THR A 1 83 ? 10.496 -9.933 -17.922 1.00 79.00 83 THR A C 1
ATOM 682 O O . THR A 1 83 ? 10.467 -11.163 -17.952 1.00 79.00 83 THR A O 1
ATOM 685 N N . GLY A 1 84 ? 11.245 -9.243 -17.060 1.00 78.44 84 GLY A N 1
ATOM 686 C CA . GLY A 1 84 ? 12.063 -9.835 -16.016 1.00 78.44 84 GLY A CA 1
ATOM 687 C C . GLY A 1 84 ? 11.238 -10.490 -14.908 1.00 78.44 84 GLY A C 1
ATOM 688 O O . GLY A 1 84 ? 10.021 -10.339 -14.808 1.00 78.44 84 GLY A O 1
ATOM 689 N N . LEU A 1 85 ? 11.924 -11.235 -14.044 1.00 86.38 85 LEU A N 1
ATOM 690 C CA . LEU A 1 85 ? 11.290 -11.903 -12.909 1.00 86.38 85 LEU A CA 1
ATOM 691 C C . LEU A 1 85 ? 10.762 -10.885 -11.888 1.00 86.38 85 LEU A C 1
ATOM 693 O O . LEU A 1 85 ? 11.465 -9.947 -11.500 1.00 86.38 85 LEU A O 1
ATOM 697 N N . SER A 1 86 ? 9.550 -11.129 -11.395 1.00 91.00 86 SER A N 1
ATOM 698 C CA . SER A 1 86 ? 8.972 -10.387 -10.277 1.00 91.00 86 SER A CA 1
ATOM 699 C C . SER A 1 86 ? 9.365 -11.006 -8.937 1.00 91.00 86 SER A C 1
ATOM 701 O O . SER A 1 86 ? 9.375 -12.225 -8.773 1.00 91.00 86 SER A O 1
ATOM 703 N N . ASN A 1 87 ? 9.629 -10.156 -7.946 1.00 91.75 87 ASN A N 1
ATOM 704 C CA . ASN A 1 87 ? 9.745 -10.574 -6.550 1.00 91.75 87 ASN A CA 1
ATOM 705 C C . ASN A 1 87 ? 8.380 -10.462 -5.873 1.00 91.75 87 ASN A C 1
ATOM 707 O O . ASN A 1 87 ? 7.699 -9.453 -6.049 1.00 91.75 87 ASN A O 1
ATOM 711 N N . LEU A 1 88 ? 8.012 -11.461 -5.071 1.00 92.06 88 LEU A N 1
ATOM 712 C CA . LEU A 1 88 ? 6.781 -11.469 -4.284 1.00 92.06 88 LEU A CA 1
ATOM 713 C C . LEU A 1 88 ? 7.114 -11.409 -2.794 1.00 92.06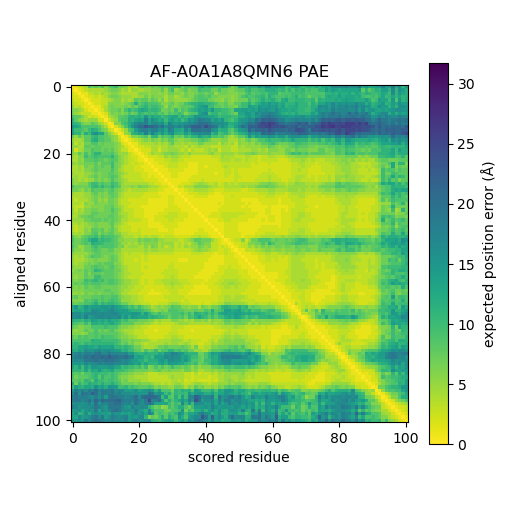 88 LEU A C 1
ATOM 715 O O . LEU A 1 88 ? 7.943 -12.176 -2.306 1.00 92.06 88 LEU A O 1
ATOM 719 N N . TYR A 1 89 ? 6.439 -10.516 -2.078 1.00 88.44 89 TYR A N 1
ATOM 720 C CA . TYR A 1 89 ? 6.566 -10.332 -0.639 1.00 88.44 89 TYR A CA 1
ATOM 721 C C . TYR A 1 89 ? 5.231 -10.647 0.029 1.00 88.44 89 TYR A C 1
ATOM 723 O O . TYR A 1 89 ? 4.199 -10.080 -0.328 1.00 88.44 89 TYR A O 1
ATOM 731 N N . LEU A 1 90 ? 5.264 -11.549 1.007 1.00 87.06 90 LEU A N 1
ATOM 732 C CA . LEU A 1 90 ? 4.139 -11.835 1.891 1.00 87.06 90 LEU A CA 1
ATOM 733 C C . LEU A 1 90 ? 4.249 -10.872 3.070 1.00 87.06 90 LEU A C 1
ATOM 735 O O . LEU A 1 90 ? 5.193 -10.987 3.847 1.00 87.06 90 LEU A O 1
ATOM 739 N N . LEU A 1 91 ? 3.340 -9.901 3.155 1.00 81.31 91 LEU A N 1
ATOM 740 C CA . LEU A 1 91 ? 3.378 -8.895 4.215 1.00 81.31 91 LEU A CA 1
ATOM 741 C C . LEU A 1 91 ? 2.632 -9.414 5.445 1.00 81.31 91 LEU A C 1
ATOM 743 O O . LEU A 1 91 ? 3.255 -9.791 6.426 1.00 81.31 91 LEU A O 1
ATOM 747 N N . GLU A 1 92 ? 1.310 -9.523 5.355 1.00 75.44 92 GLU A N 1
ATOM 748 C CA . GLU A 1 92 ? 0.416 -9.856 6.471 1.00 75.44 92 GLU A CA 1
ATOM 749 C C . GLU A 1 92 ? -0.869 -10.516 5.946 1.00 75.44 92 GLU A C 1
ATOM 751 O O . GLU A 1 92 ? -1.073 -10.664 4.735 1.00 75.44 92 GLU A O 1
ATOM 756 N N . LYS A 1 93 ? -1.767 -10.916 6.851 1.00 65.56 93 LYS A N 1
ATOM 757 C CA . LYS A 1 93 ? -3.122 -11.338 6.485 1.00 65.56 93 LYS A CA 1
ATOM 758 C C . LYS A 1 93 ? -4.001 -10.094 6.295 1.00 65.56 93 LYS A C 1
ATOM 760 O O . LYS A 1 93 ? -4.081 -9.264 7.189 1.00 65.56 93 LYS A O 1
ATOM 765 N N . ALA A 1 94 ? -4.670 -9.965 5.152 1.00 57.72 94 ALA A N 1
ATOM 766 C CA . ALA A 1 94 ? -5.560 -8.834 4.896 1.00 57.72 94 ALA A CA 1
ATOM 767 C C . ALA A 1 94 ? -6.886 -9.023 5.646 1.00 57.72 94 ALA A C 1
ATOM 769 O O . ALA A 1 94 ? -7.526 -10.068 5.500 1.00 57.72 94 ALA A O 1
ATOM 770 N N . GLU A 1 95 ? -7.330 -8.012 6.395 1.00 60.97 95 GLU A N 1
ATOM 771 C CA . GLU A 1 95 ? -8.702 -7.971 6.918 1.00 60.97 95 GLU A CA 1
ATOM 772 C C . GLU A 1 95 ? -9.674 -7.426 5.867 1.00 60.97 95 GLU A C 1
ATOM 774 O O . GLU A 1 95 ? -10.815 -7.876 5.774 1.00 60.97 95 GLU A O 1
ATOM 779 N N . THR A 1 96 ? -9.234 -6.475 5.035 1.00 62.16 96 THR A N 1
ATOM 780 C CA . THR A 1 96 ? -10.014 -5.950 3.905 1.00 62.16 96 THR A CA 1
ATOM 781 C C . THR A 1 96 ? -9.091 -5.503 2.768 1.00 62.16 96 THR A C 1
ATOM 783 O O . THR A 1 96 ? -8.116 -4.785 2.989 1.00 62.16 96 THR A O 1
ATOM 786 N N . TYR A 1 97 ? -9.412 -5.913 1.537 1.00 62.97 97 TYR A N 1
ATOM 787 C CA . TYR A 1 97 ? -8.672 -5.566 0.319 1.00 62.97 97 TYR A CA 1
ATOM 788 C C . TYR A 1 97 ? -9.573 -4.794 -0.652 1.00 62.97 97 TYR A C 1
ATOM 790 O O . TYR A 1 97 ? -10.640 -5.289 -1.019 1.00 62.97 97 TYR A O 1
ATOM 798 N N . VAL A 1 98 ? -9.142 -3.603 -1.084 1.00 69.12 98 VAL A N 1
ATOM 799 C CA . VAL A 1 98 ? -9.854 -2.784 -2.076 1.00 69.12 98 VAL A CA 1
ATOM 800 C C . VAL A 1 98 ? -8.907 -2.450 -3.227 1.00 69.12 98 VAL A C 1
ATOM 802 O O . VAL A 1 98 ? -7.893 -1.776 -3.044 1.00 69.12 98 VAL A O 1
ATOM 805 N N . GLN A 1 99 ? -9.250 -2.912 -4.428 1.00 67.62 99 GLN A N 1
ATOM 806 C CA . GLN A 1 99 ? -8.552 -2.546 -5.659 1.00 67.62 99 GLN A CA 1
ATOM 807 C C . GLN A 1 99 ? -9.268 -1.353 -6.300 1.00 67.62 99 GLN A C 1
ATOM 809 O O . GLN A 1 99 ? -10.490 -1.394 -6.465 1.00 67.62 99 GLN A O 1
ATOM 814 N N . LEU A 1 100 ? -8.524 -0.296 -6.627 1.00 64.81 100 LEU A N 1
ATOM 815 C CA . LEU A 1 100 ? -9.074 0.880 -7.299 1.00 64.81 100 LEU A CA 1
ATOM 816 C C . LEU A 1 100 ? -9.079 0.658 -8.831 1.00 64.81 100 LEU A C 1
ATOM 818 O O . LEU A 1 100 ? -8.247 -0.119 -9.310 1.00 64.81 100 LEU A O 1
ATOM 822 N N . PRO A 1 101 ? -10.040 1.244 -9.578 1.00 56.00 101 PRO A N 1
ATOM 823 C CA . PRO A 1 101 ? -10.120 1.126 -11.038 1.00 56.00 101 PRO A CA 1
ATOM 824 C C . PRO A 1 101 ? -8.932 1.752 -11.769 1.00 56.00 101 PRO A C 1
ATOM 826 O O . PRO A 1 101 ? -8.436 2.793 -11.284 1.00 56.00 101 PRO A O 1
#